Protein AF-A0A0H3NSX4-F1 (afdb_monomer_lite)

Structure (mmCIF, N/CA/C/O backbone):
data_AF-A0A0H3NSX4-F1
#
_entry.id   AF-A0A0H3NSX4-F1
#
loop_
_atom_site.group_PDB
_atom_site.id
_atom_site.type_symbol
_atom_site.label_atom_id
_atom_site.label_alt_id
_atom_site.label_comp_id
_atom_site.label_asym_id
_atom_site.label_entity_id
_atom_site.label_seq_id
_atom_site.pdbx_PDB_ins_code
_atom_site.Cartn_x
_atom_site.Cartn_y
_atom_site.Cartn_z
_atom_site.occupancy
_atom_site.B_iso_or_equiv
_atom_site.auth_seq_id
_atom_site.auth_comp_id
_atom_site.auth_asym_id
_atom_site.auth_atom_id
_atom_site.pdbx_PDB_model_num
ATOM 1 N N . MET A 1 1 ? -5.727 -8.642 17.977 1.00 48.31 1 MET A N 1
ATOM 2 C CA . MET A 1 1 ? -4.679 -9.054 17.006 1.00 48.31 1 MET A CA 1
ATOM 3 C C . MET A 1 1 ? -5.081 -8.875 15.535 1.00 48.31 1 MET A C 1
ATOM 5 O O . MET A 1 1 ? -4.199 -8.662 14.718 1.00 48.31 1 MET A O 1
ATOM 9 N N . ARG A 1 2 ? -6.375 -8.921 15.164 1.00 58.91 2 ARG A N 1
ATOM 10 C CA . ARG A 1 2 ? -6.807 -8.833 13.752 1.00 58.91 2 ARG A CA 1
ATOM 11 C C . ARG A 1 2 ? -6.682 -7.447 13.089 1.00 58.91 2 ARG A C 1
ATOM 13 O O . ARG A 1 2 ? -6.467 -7.403 11.885 1.00 58.91 2 ARG A O 1
ATOM 20 N N . SER A 1 3 ? -6.788 -6.340 13.832 1.00 61.34 3 SER A N 1
ATOM 21 C CA . SER A 1 3 ? -6.755 -4.982 13.249 1.00 61.34 3 SER A CA 1
ATOM 22 C C . SER A 1 3 ? -5.347 -4.517 12.862 1.00 61.34 3 SER A C 1
ATOM 24 O O . SER A 1 3 ? -5.166 -3.963 11.783 1.00 61.34 3 SER A O 1
ATOM 26 N N . ALA A 1 4 ? -4.338 -4.807 13.691 1.00 73.25 4 ALA A N 1
ATOM 27 C CA . ALA A 1 4 ? -2.951 -4.424 13.420 1.00 73.25 4 ALA A CA 1
ATOM 28 C C . ALA A 1 4 ? -2.428 -5.057 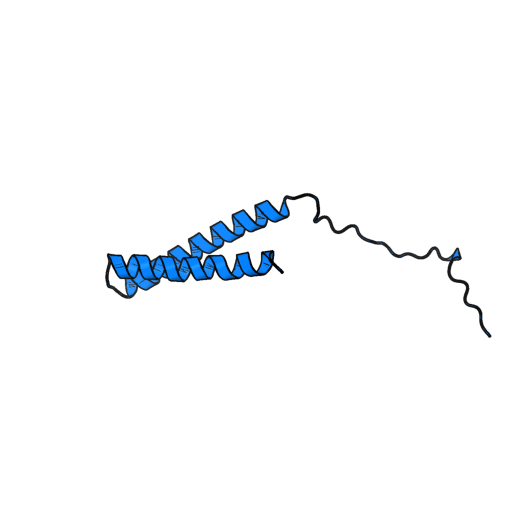12.121 1.00 73.25 4 ALA A C 1
ATOM 30 O O . ALA A 1 4 ? -1.848 -4.374 11.283 1.00 73.25 4 ALA A O 1
ATOM 31 N N . ALA A 1 5 ? -2.709 -6.346 11.905 1.00 76.94 5 ALA A N 1
ATOM 32 C CA . ALA A 1 5 ? -2.303 -7.040 10.686 1.00 76.94 5 ALA A CA 1
ATOM 33 C C . ALA A 1 5 ? -2.906 -6.409 9.419 1.00 76.94 5 ALA A C 1
ATOM 35 O O . ALA A 1 5 ? -2.242 -6.369 8.391 1.00 76.94 5 ALA A O 1
ATOM 36 N N . LEU A 1 6 ? -4.129 -5.876 9.487 1.00 78.00 6 LEU A N 1
ATOM 37 C CA . LEU A 1 6 ? -4.803 -5.274 8.334 1.00 78.00 6 LEU A CA 1
ATOM 38 C C . LEU A 1 6 ? -4.112 -3.975 7.893 1.00 78.00 6 LEU A C 1
ATOM 40 O O . LEU A 1 6 ? -3.862 -3.776 6.709 1.00 78.00 6 LEU A O 1
ATOM 44 N N . VAL A 1 7 ? -3.712 -3.132 8.847 1.00 81.50 7 VAL A N 1
ATOM 45 C CA . VAL A 1 7 ? -3.005 -1.874 8.553 1.00 81.50 7 VAL A CA 1
ATOM 46 C C . VAL A 1 7 ? -1.589 -2.118 8.019 1.00 81.50 7 VAL A C 1
ATOM 48 O O . VAL A 1 7 ? -1.111 -1.330 7.212 1.00 81.50 7 VAL A O 1
ATOM 51 N N . TYR A 1 8 ? -0.936 -3.218 8.406 1.00 85.38 8 TYR A N 1
ATOM 52 C CA . TYR A 1 8 ? 0.415 -3.551 7.934 1.00 85.38 8 TYR A CA 1
ATOM 53 C C . TYR A 1 8 ? 0.442 -4.343 6.623 1.00 85.38 8 TYR A C 1
ATOM 55 O O . TYR A 1 8 ? 1.287 -4.089 5.765 1.00 85.38 8 TYR A O 1
ATOM 63 N N . LEU A 1 9 ? -0.465 -5.304 6.445 1.00 90.44 9 LEU A N 1
ATOM 64 C CA . LEU A 1 9 ? -0.422 -6.215 5.301 1.00 90.44 9 LEU A CA 1
ATOM 65 C C . LEU A 1 9 ? -1.082 -5.624 4.056 1.00 90.44 9 LEU A C 1
ATOM 67 O O . LEU A 1 9 ? -0.582 -5.833 2.955 1.00 90.44 9 LEU A O 1
ATOM 71 N N . THR A 1 10 ? -2.170 -4.864 4.193 1.00 92.19 10 THR A N 1
ATOM 72 C CA . THR A 1 10 ? -2.877 -4.302 3.031 1.00 92.19 10 THR A CA 1
ATOM 73 C C . THR A 1 10 ? -2.014 -3.337 2.200 1.00 92.19 10 THR A C 1
ATOM 75 O O . THR A 1 10 ? -2.017 -3.477 0.975 1.00 92.19 10 THR A O 1
ATOM 78 N N . PRO A 1 11 ? -1.219 -2.418 2.786 1.00 93.25 11 PRO A N 1
ATOM 79 C CA . PRO A 1 11 ? -0.295 -1.590 2.010 1.00 93.25 11 PRO A CA 1
ATOM 80 C C . PRO A 1 11 ? 0.795 -2.412 1.323 1.00 93.25 11 PRO A C 1
ATOM 82 O O . PRO A 1 11 ? 1.147 -2.120 0.186 1.00 93.25 11 PRO A O 1
ATOM 85 N N . LEU A 1 12 ? 1.309 -3.456 1.982 1.00 95.00 12 LEU A N 1
ATOM 86 C CA . LEU A 1 12 ? 2.351 -4.317 1.421 1.00 95.00 12 LEU A CA 1
ATOM 87 C C . LEU A 1 12 ? 1.832 -5.116 0.218 1.00 95.00 12 LEU A C 1
ATOM 89 O O . LEU A 1 12 ? 2.491 -5.180 -0.816 1.00 95.00 12 LEU A O 1
ATOM 93 N N . VAL A 1 13 ? 0.625 -5.677 0.329 1.00 95.69 13 VAL A N 1
ATOM 94 C CA . VAL A 1 13 ? -0.052 -6.346 -0.790 1.00 95.69 13 VAL A CA 1
ATOM 95 C C . VAL A 1 13 ? -0.300 -5.357 -1.925 1.00 95.69 13 VAL A C 1
ATOM 97 O O . VAL A 1 13 ? -0.028 -5.682 -3.077 1.00 95.69 13 VAL A O 1
ATOM 100 N N . GLY A 1 14 ? -0.753 -4.140 -1.608 1.00 95.75 14 GLY A N 1
ATOM 101 C CA . GLY A 1 14 ? -0.929 -3.069 -2.588 1.00 95.75 14 GLY A CA 1
ATOM 102 C C . GLY A 1 14 ? 0.371 -2.714 -3.312 1.00 95.75 14 GLY A C 1
ATOM 103 O O . GLY A 1 14 ? 0.376 -2.616 -4.536 1.00 95.75 14 GLY A O 1
ATOM 104 N N . LEU A 1 15 ? 1.480 -2.589 -2.580 1.00 97.31 15 LEU A N 1
ATOM 105 C CA . LEU A 1 15 ? 2.809 -2.317 -3.127 1.00 97.31 15 LEU A CA 1
ATOM 106 C C . LEU A 1 15 ? 3.227 -3.393 -4.130 1.00 97.31 15 LEU A C 1
ATOM 108 O O . LEU A 1 15 ? 3.585 -3.083 -5.265 1.00 97.31 15 LEU A O 1
ATOM 112 N N . ILE A 1 16 ? 3.154 -4.660 -3.720 1.00 96.81 16 ILE A N 1
ATOM 113 C CA . ILE A 1 16 ? 3.571 -5.792 -4.553 1.00 96.81 16 ILE A CA 1
ATOM 114 C C . ILE A 1 16 ? 2.668 -5.903 -5.785 1.00 96.81 16 ILE A C 1
ATOM 116 O O . ILE A 1 16 ? 3.170 -6.034 -6.899 1.00 96.81 16 ILE A O 1
ATOM 120 N N . ALA A 1 17 ? 1.347 -5.802 -5.608 1.00 96.94 17 ALA A N 1
ATOM 121 C CA . ALA A 1 17 ? 0.386 -5.896 -6.703 1.00 96.94 17 ALA A CA 1
ATOM 122 C C . ALA A 1 17 ? 0.534 -4.743 -7.707 1.00 96.94 17 ALA A C 1
ATOM 124 O O . ALA A 1 17 ? 0.518 -4.978 -8.912 1.00 96.94 17 ALA A O 1
ATOM 125 N N . GLY A 1 18 ? 0.713 -3.508 -7.228 1.00 96.88 18 GLY A N 1
ATOM 126 C CA . GLY A 1 18 ? 0.903 -2.337 -8.083 1.00 96.88 18 GLY A CA 1
ATOM 127 C C . GLY A 1 18 ? 2.208 -2.397 -8.874 1.00 96.88 18 GLY A C 1
ATOM 128 O O . GLY A 1 18 ? 2.211 -2.127 -10.076 1.00 96.88 18 GLY A O 1
ATOM 129 N N . GLY A 1 19 ? 3.300 -2.816 -8.226 1.00 96.62 19 GLY A N 1
ATOM 130 C CA . GLY A 1 19 ? 4.585 -3.029 -8.889 1.00 96.62 19 GLY A CA 1
ATOM 131 C C . GLY A 1 19 ? 4.503 -4.125 -9.948 1.00 96.62 19 GLY A C 1
ATOM 132 O O . GLY A 1 19 ? 4.845 -3.880 -11.101 1.00 96.62 19 GLY A O 1
ATOM 133 N N . ALA A 1 20 ? 3.963 -5.294 -9.593 1.00 96.06 20 ALA A N 1
ATOM 134 C CA . ALA A 1 20 ? 3.791 -6.412 -10.520 1.00 96.06 20 ALA A CA 1
ATOM 135 C C . ALA A 1 20 ? 2.900 -6.048 -11.721 1.00 96.06 20 ALA A C 1
ATOM 137 O O . ALA A 1 20 ? 3.207 -6.422 -12.851 1.00 96.06 20 ALA A O 1
ATOM 138 N N . LEU A 1 21 ? 1.827 -5.279 -11.500 1.00 96.25 21 LEU A N 1
ATOM 139 C CA . LEU A 1 21 ? 0.939 -4.820 -12.568 1.00 96.25 21 LEU A CA 1
ATOM 140 C C . LEU A 1 21 ? 1.671 -3.905 -13.556 1.00 96.25 21 LEU A C 1
ATOM 142 O O . LEU A 1 21 ? 1.589 -4.109 -14.764 1.00 96.25 21 LEU A O 1
ATOM 146 N N . PHE A 1 22 ? 2.410 -2.909 -13.064 1.00 95.00 22 PHE A N 1
ATOM 147 C CA . PHE A 1 22 ? 3.141 -1.991 -13.941 1.00 95.00 22 PHE A CA 1
ATOM 148 C C . PHE A 1 22 ? 4.342 -2.663 -14.610 1.00 95.00 22 PHE A C 1
ATOM 150 O O . PHE A 1 22 ? 4.630 -2.368 -15.770 1.00 95.00 22 PHE A O 1
ATOM 157 N N . GLN A 1 23 ? 4.995 -3.603 -13.927 1.00 95.38 23 GLN A N 1
ATOM 158 C CA . GLN A 1 23 ? 6.032 -4.436 -14.526 1.00 95.38 23 GLN A CA 1
ATOM 159 C C . GLN A 1 23 ? 5.473 -5.254 -15.694 1.00 95.38 23 GLN A C 1
ATOM 161 O O . GLN A 1 23 ? 6.086 -5.290 -16.757 1.00 95.38 23 GLN A O 1
ATOM 166 N N . ALA A 1 24 ? 4.290 -5.853 -15.532 1.00 94.81 24 ALA A N 1
ATOM 167 C CA . ALA A 1 24 ? 3.637 -6.630 -16.584 1.00 94.81 24 ALA A CA 1
ATOM 168 C C . ALA A 1 24 ? 3.203 -5.773 -17.788 1.00 94.81 24 ALA A C 1
ATOM 170 O O . ALA A 1 24 ? 3.215 -6.262 -18.915 1.00 94.81 24 ALA A O 1
ATOM 171 N N . LEU A 1 25 ? 2.829 -4.508 -17.565 1.00 94.44 25 LEU A N 1
ATOM 172 C CA . LEU A 1 25 ? 2.353 -3.607 -18.622 1.00 94.44 25 LEU A CA 1
ATOM 173 C C . LEU A 1 25 ? 3.480 -2.889 -19.377 1.00 94.44 25 LEU A C 1
ATOM 175 O O . LEU A 1 25 ? 3.382 -2.712 -20.588 1.00 94.44 25 LEU A O 1
ATOM 179 N N . PHE A 1 26 ? 4.529 -2.451 -18.676 1.00 91.56 26 PHE A N 1
ATOM 180 C CA . PHE A 1 26 ? 5.549 -1.552 -19.232 1.00 91.56 26 PHE A CA 1
ATOM 181 C C . PHE A 1 26 ? 6.963 -2.153 -19.258 1.00 91.56 26 PHE A C 1
ATOM 183 O O . PHE A 1 26 ? 7.848 -1.542 -19.853 1.00 91.56 26 PHE A O 1
ATOM 190 N N . ILE A 1 27 ? 7.193 -3.313 -18.620 1.00 87.31 27 ILE A N 1
ATOM 191 C CA . ILE A 1 27 ? 8.455 -4.096 -18.615 1.00 87.31 27 ILE A CA 1
ATOM 192 C C . ILE A 1 27 ? 9.695 -3.248 -18.265 1.00 87.31 27 ILE A C 1
ATOM 194 O O . ILE A 1 27 ? 10.813 -3.499 -18.701 1.00 87.31 27 ILE A O 1
ATOM 198 N N . THR A 1 28 ? 9.499 -2.191 -17.484 1.00 92.12 28 THR A N 1
ATOM 199 C CA . THR A 1 28 ? 10.529 -1.203 -17.156 1.00 92.12 28 THR A CA 1
ATOM 200 C C . THR A 1 28 ? 10.570 -0.982 -15.652 1.00 92.12 28 THR A C 1
ATOM 202 O O . THR A 1 28 ? 9.535 -0.860 -14.987 1.00 92.12 28 THR A O 1
ATOM 205 N N . ASP A 1 29 ? 11.781 -0.897 -15.105 1.00 92.62 29 ASP A N 1
ATOM 206 C CA . ASP A 1 29 ? 11.991 -0.795 -13.657 1.00 92.62 29 ASP A CA 1
ATOM 207 C C . ASP A 1 29 ? 11.430 0.512 -13.084 1.00 92.62 29 ASP A C 1
ATOM 209 O O . ASP A 1 29 ? 10.857 0.527 -11.996 1.00 92.62 29 ASP A O 1
ATOM 213 N N . ALA A 1 30 ? 11.507 1.607 -13.849 1.00 95.31 30 ALA A N 1
ATOM 214 C CA . ALA A 1 30 ? 10.955 2.900 -13.447 1.00 95.31 30 ALA A CA 1
ATOM 215 C C . ALA A 1 30 ? 9.428 2.847 -13.265 1.00 95.31 30 ALA A C 1
ATOM 217 O O . ALA A 1 30 ? 8.901 3.317 -12.256 1.00 95.31 30 ALA A O 1
ATOM 218 N N . PHE A 1 31 ? 8.711 2.235 -14.211 1.00 94.38 31 PHE A N 1
ATOM 219 C CA . PHE A 1 31 ? 7.261 2.078 -14.110 1.00 94.38 31 PHE A CA 1
ATOM 220 C C . PHE A 1 31 ? 6.881 1.058 -13.039 1.00 94.38 31 PHE A C 1
ATOM 222 O O . PHE A 1 31 ? 5.906 1.274 -12.328 1.00 94.38 31 PHE A O 1
ATOM 229 N N . THR A 1 32 ? 7.679 0.008 -12.850 1.00 96.12 32 THR A N 1
ATOM 230 C CA . THR A 1 32 ? 7.515 -0.940 -11.737 1.00 96.12 32 THR A CA 1
ATOM 231 C C . THR A 1 32 ? 7.598 -0.224 -10.385 1.00 96.12 32 THR A C 1
ATOM 233 O O . THR A 1 32 ? 6.724 -0.400 -9.538 1.00 96.12 32 THR A O 1
ATOM 236 N N . ALA A 1 33 ? 8.594 0.649 -10.194 1.00 96.38 33 ALA A N 1
ATOM 237 C CA . ALA A 1 33 ? 8.733 1.446 -8.977 1.00 96.38 33 ALA A CA 1
ATOM 238 C C . ALA A 1 33 ? 7.554 2.414 -8.779 1.00 96.38 33 ALA A C 1
ATOM 240 O O . ALA A 1 33 ? 6.997 2.494 -7.683 1.00 96.38 33 ALA A O 1
ATOM 241 N N . LEU A 1 34 ? 7.124 3.107 -9.840 1.00 96.62 34 LEU A N 1
ATOM 242 C CA . LEU A 1 34 ? 5.952 3.987 -9.791 1.00 96.62 34 LEU A CA 1
ATOM 243 C C . LEU A 1 34 ? 4.671 3.218 -9.443 1.00 96.62 34 LEU A C 1
ATOM 245 O O . LEU A 1 34 ? 3.915 3.651 -8.574 1.00 96.62 34 LEU A O 1
ATOM 249 N N . GLY A 1 35 ? 4.452 2.061 -10.067 1.00 96.50 35 GLY A N 1
ATOM 250 C CA . GLY A 1 35 ? 3.322 1.184 -9.778 1.00 96.50 35 GLY A CA 1
ATOM 251 C C . GLY A 1 35 ? 3.334 0.684 -8.338 1.00 96.50 35 GLY A C 1
ATOM 252 O O . GLY A 1 35 ? 2.290 0.665 -7.689 1.00 96.50 35 GLY A O 1
ATOM 253 N N . ALA A 1 36 ? 4.508 0.354 -7.798 1.00 97.00 36 ALA A N 1
ATOM 254 C CA . ALA A 1 36 ? 4.656 -0.061 -6.408 1.00 97.00 36 ALA A CA 1
ATOM 255 C C . ALA A 1 36 ? 4.310 1.070 -5.426 1.00 97.00 36 ALA A C 1
ATOM 257 O O . ALA A 1 36 ? 3.567 0.845 -4.471 1.00 97.00 36 ALA A O 1
ATOM 258 N N . ILE A 1 37 ? 4.777 2.298 -5.678 1.00 97.19 37 ILE A N 1
ATOM 259 C CA . ILE A 1 37 ? 4.455 3.471 -4.847 1.00 97.19 37 ILE A CA 1
ATOM 260 C C . ILE A 1 37 ? 2.950 3.770 -4.892 1.00 97.19 37 ILE A C 1
ATOM 262 O O . ILE A 1 37 ? 2.322 3.955 -3.847 1.00 97.19 37 ILE A O 1
ATOM 266 N N . LEU A 1 38 ? 2.355 3.775 -6.089 1.00 96.88 38 LEU A N 1
ATOM 267 C CA . LEU A 1 38 ? 0.919 4.002 -6.266 1.00 96.88 38 LEU A CA 1
ATOM 268 C C . LEU A 1 38 ? 0.086 2.904 -5.594 1.00 96.88 38 LEU A C 1
ATOM 270 O O . LEU A 1 38 ? -0.872 3.202 -4.880 1.00 96.88 38 LEU A O 1
ATOM 274 N N . GLY A 1 39 ? 0.475 1.642 -5.772 1.00 96.81 39 GLY A N 1
ATOM 275 C CA . GLY A 1 39 ? -0.182 0.492 -5.162 1.00 96.81 39 GLY A CA 1
ATOM 276 C C . GLY A 1 39 ? -0.105 0.507 -3.635 1.00 96.81 39 GLY A C 1
ATOM 277 O O . GLY A 1 39 ? -1.109 0.254 -2.968 1.00 96.81 39 GLY A O 1
ATOM 278 N N . ALA A 1 40 ? 1.046 0.877 -3.068 1.00 95.75 40 ALA A N 1
ATOM 279 C CA . ALA A 1 40 ? 1.216 1.046 -1.627 1.00 95.75 40 ALA A CA 1
ATOM 280 C C . ALA A 1 40 ? 0.308 2.155 -1.079 1.00 95.75 40 ALA A C 1
ATOM 282 O O . ALA A 1 40 ? -0.384 1.951 -0.080 1.00 95.75 40 ALA A O 1
ATOM 283 N N . GLY A 1 41 ? 0.270 3.310 -1.754 1.00 95.81 41 GLY A N 1
ATOM 284 C CA . GLY A 1 41 ? -0.586 4.436 -1.380 1.00 95.81 41 GLY A CA 1
ATOM 285 C C . GLY A 1 41 ? -2.071 4.073 -1.417 1.00 95.81 41 GLY A C 1
ATOM 286 O O . GLY A 1 41 ? -2.799 4.331 -0.457 1.00 95.81 41 GLY A O 1
ATOM 287 N N . PHE A 1 42 ? -2.514 3.402 -2.482 1.00 9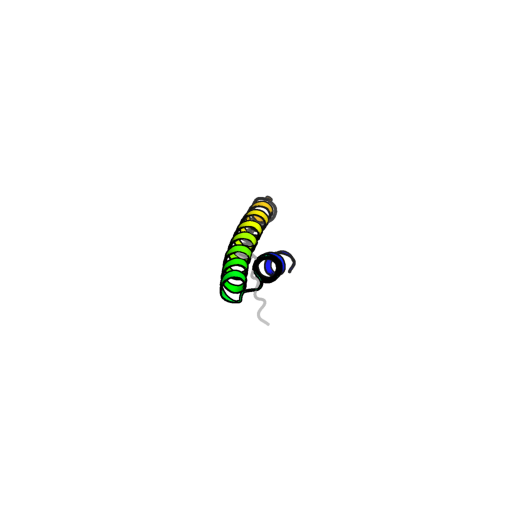4.88 42 PHE A N 1
ATOM 288 C CA . PHE A 1 42 ? -3.895 2.937 -2.603 1.00 94.88 42 PHE A CA 1
ATOM 289 C C . PHE A 1 42 ? -4.244 1.888 -1.536 1.00 94.88 42 PHE A C 1
ATOM 291 O O . PHE A 1 42 ? -5.275 1.999 -0.871 1.00 94.88 42 PHE A O 1
ATOM 298 N N . GLY A 1 43 ? -3.359 0.912 -1.306 1.00 93.94 43 GLY A N 1
ATOM 299 C CA . GLY A 1 43 ? -3.521 -0.100 -0.260 1.00 93.94 43 GLY A CA 1
ATOM 300 C C . GLY A 1 43 ? -3.584 0.508 1.144 1.00 93.94 43 GLY A C 1
ATOM 301 O O . GLY A 1 43 ? -4.417 0.105 1.954 1.00 93.94 43 GLY A O 1
ATOM 302 N N . PHE A 1 44 ? -2.772 1.528 1.421 1.00 93.38 44 PHE A N 1
ATOM 303 C CA . PHE A 1 44 ? -2.804 2.255 2.689 1.00 93.38 44 PHE A CA 1
ATOM 304 C C . PHE A 1 44 ? -4.114 3.016 2.902 1.00 93.38 44 PHE A C 1
ATOM 306 O O . PHE A 1 44 ? -4.716 2.916 3.972 1.00 93.38 44 PHE A O 1
ATOM 313 N N . LEU A 1 45 ? -4.594 3.741 1.887 1.00 92.75 45 LEU A N 1
ATOM 314 C CA . LEU A 1 45 ? -5.875 4.447 1.971 1.00 92.75 45 LEU A CA 1
ATOM 315 C C . LEU A 1 45 ? -7.034 3.475 2.205 1.00 92.75 45 LEU A C 1
ATOM 317 O O . LEU A 1 45 ? -7.889 3.731 3.054 1.00 92.75 45 LEU A O 1
ATOM 321 N N . LEU A 1 46 ? -7.033 2.336 1.511 1.00 90.62 46 LEU A N 1
AT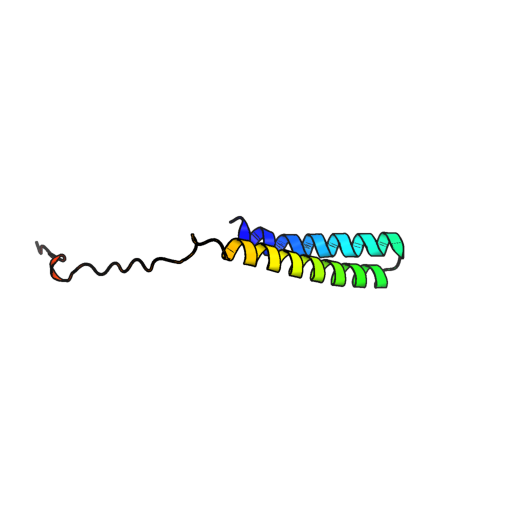OM 322 C CA . LEU A 1 46 ? -8.052 1.308 1.684 1.00 90.62 46 LEU A CA 1
ATOM 323 C C . LEU A 1 46 ? -8.021 0.718 3.102 1.00 90.62 46 LEU A C 1
ATOM 325 O O . LEU A 1 46 ? -9.065 0.602 3.745 1.00 90.62 46 LEU A O 1
ATOM 329 N N . ALA A 1 47 ? -6.826 0.419 3.622 1.00 89.44 47 ALA A N 1
ATOM 330 C CA . ALA A 1 47 ? -6.641 -0.059 4.989 1.00 89.44 47 ALA A CA 1
ATOM 331 C C . ALA A 1 47 ? -7.159 0.951 6.019 1.00 89.44 47 ALA A C 1
ATOM 333 O O . ALA A 1 47 ? -7.868 0.567 6.947 1.00 89.44 47 ALA A O 1
ATOM 334 N N . LYS A 1 48 ? -6.865 2.244 5.824 1.00 86.31 48 LYS A N 1
ATOM 335 C CA . LYS A 1 48 ? -7.344 3.329 6.687 1.00 86.31 48 LYS A CA 1
ATOM 336 C C . LYS A 1 48 ? -8.870 3.388 6.720 1.00 86.31 48 LYS A C 1
ATOM 338 O O . LYS A 1 48 ? -9.446 3.432 7.799 1.00 86.31 48 LYS A O 1
ATOM 343 N N . VAL A 1 49 ? -9.530 3.346 5.561 1.00 87.69 49 VAL A N 1
ATOM 344 C CA . VAL A 1 49 ? -11.002 3.384 5.485 1.00 87.69 49 VAL A CA 1
ATOM 345 C C . VAL A 1 49 ? -11.624 2.169 6.176 1.00 87.69 49 VAL A C 1
ATOM 347 O O . VAL A 1 49 ? -12.586 2.315 6.930 1.00 87.69 49 VAL A O 1
ATOM 350 N N . ILE A 1 50 ? -11.066 0.974 5.960 1.00 85.69 50 ILE A N 1
ATOM 351 C CA . ILE A 1 50 ? -11.552 -0.256 6.596 1.00 85.69 50 ILE A CA 1
ATOM 352 C C . ILE A 1 50 ? -11.347 -0.199 8.114 1.00 85.69 50 ILE A C 1
ATOM 354 O O . ILE A 1 50 ? -12.275 -0.508 8.859 1.00 85.69 50 ILE A O 1
ATOM 358 N N . ALA A 1 51 ? -10.172 0.233 8.576 1.00 83.12 51 ALA A N 1
ATOM 359 C CA . ALA A 1 51 ? -9.866 0.372 9.996 1.00 83.12 51 ALA A CA 1
ATOM 360 C C . ALA A 1 51 ? -10.807 1.374 10.680 1.00 83.12 51 ALA A C 1
ATOM 362 O O . ALA A 1 51 ? -11.448 1.020 11.666 1.00 83.12 51 ALA A O 1
ATOM 363 N N . SER A 1 52 ? -10.992 2.568 10.107 1.00 78.50 52 SER A N 1
ATOM 364 C CA . SER A 1 52 ? -11.904 3.579 10.655 1.00 78.50 52 SER A CA 1
ATOM 365 C C . SER A 1 52 ? -13.364 3.114 10.681 1.00 78.50 52 SER A C 1
ATOM 367 O O . SER A 1 52 ? -14.103 3.444 11.605 1.00 78.50 52 SER A O 1
ATOM 369 N N . LYS A 1 53 ? -13.800 2.307 9.703 1.00 77.88 53 LYS A N 1
ATOM 370 C CA . LYS A 1 53 ? -15.151 1.723 9.708 1.00 77.88 53 LYS A CA 1
ATOM 371 C C . LYS A 1 53 ? -15.334 0.686 10.824 1.00 77.88 53 LYS A C 1
ATOM 373 O O . LYS A 1 53 ? -16.435 0.556 11.349 1.00 77.88 53 LYS A O 1
ATOM 378 N N . ILE A 1 54 ? -14.275 -0.041 11.182 1.00 72.19 54 ILE A N 1
ATOM 379 C CA . ILE A 1 54 ? -14.282 -1.013 12.286 1.00 72.19 54 ILE A CA 1
ATOM 380 C C . ILE A 1 54 ? -14.250 -0.295 13.644 1.00 72.19 54 ILE A C 1
ATOM 382 O O . ILE A 1 54 ? -14.961 -0.712 14.555 1.00 72.19 54 ILE A O 1
ATOM 386 N N . GLU A 1 55 ? -13.492 0.798 13.769 1.00 62.69 55 GLU A N 1
ATOM 387 C CA . GLU A 1 55 ? -13.431 1.632 14.983 1.00 62.69 55 GLU A CA 1
ATOM 388 C C . GLU A 1 55 ? -14.757 2.335 15.308 1.00 62.69 55 GLU A C 1
ATOM 390 O O . GLU A 1 55 ? -15.042 2.597 16.472 1.00 62.69 55 GLU A O 1
ATOM 395 N N . GLY A 1 56 ? -15.600 2.601 14.306 1.00 59.59 56 GLY A N 1
ATOM 396 C CA . GLY A 1 56 ? -16.928 3.191 14.504 1.00 59.59 56 GLY A CA 1
ATOM 397 C C . GLY A 1 56 ? -17.956 2.275 15.184 1.00 59.59 56 GLY A C 1
ATOM 398 O O . GLY A 1 56 ? -19.067 2.725 15.461 1.00 59.59 56 GLY A O 1
ATOM 399 N N . GLN A 1 57 ? -17.634 1.002 15.450 1.00 57.84 57 GLN A N 1
ATOM 400 C CA . GLN A 1 57 ? -18.526 0.110 16.189 1.00 57.84 57 GLN A CA 1
ATOM 401 C C . GLN A 1 57 ? -18.368 0.309 17.704 1.00 57.84 57 GLN A C 1
ATOM 403 O O . GLN A 1 57 ? -17.308 0.077 18.278 1.00 57.84 5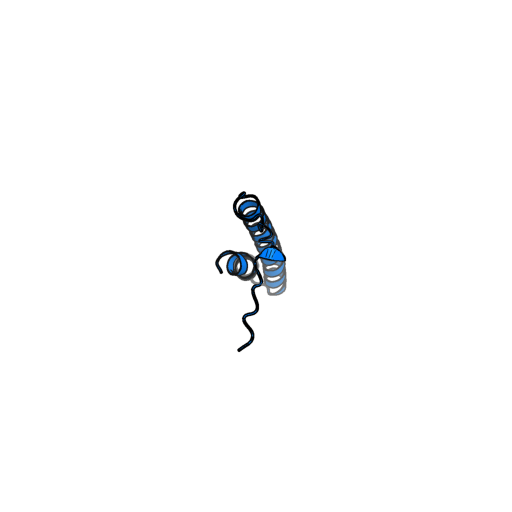7 GLN A O 1
ATOM 408 N N . SER A 1 58 ? -19.481 0.718 18.317 1.00 51.69 58 SER A N 1
ATOM 409 C CA . SER A 1 58 ? -19.761 1.114 19.710 1.00 51.69 58 SER A CA 1
ATOM 410 C C . SER A 1 58 ? -19.179 0.271 20.865 1.00 51.69 58 SER A C 1
ATOM 412 O O . SER A 1 58 ? -19.377 0.644 22.018 1.00 51.69 58 SER A O 1
ATOM 414 N N . ASP A 1 59 ? -18.476 -0.829 20.608 1.00 53.97 59 ASP A N 1
ATOM 415 C CA . ASP A 1 59 ? -17.969 -1.760 21.634 1.00 53.97 59 ASP A CA 1
ATOM 416 C C . ASP A 1 59 ? -16.542 -1.427 22.115 1.00 53.97 59 ASP A C 1
ATOM 418 O O . ASP A 1 59 ? -15.967 -2.124 22.947 1.00 53.97 59 ASP A O 1
ATOM 422 N N . TYR A 1 60 ? -15.949 -0.354 21.579 1.00 50.84 60 TYR A N 1
ATOM 423 C CA . TYR A 1 60 ? -14.563 0.054 21.831 1.00 50.84 60 TYR A CA 1
ATOM 424 C C . TYR A 1 60 ? -14.426 1.339 22.656 1.00 50.84 60 TYR A C 1
ATOM 426 O O . TYR A 1 60 ? -13.350 1.936 22.679 1.00 50.84 60 TYR A O 1
ATOM 434 N N . GLN A 1 61 ? -15.478 1.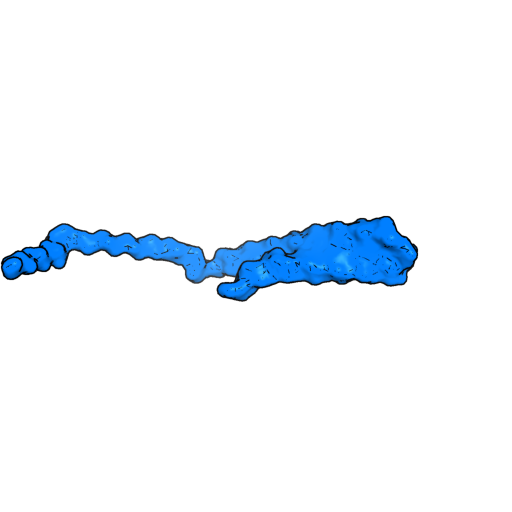790 23.350 1.00 55.22 61 GLN A N 1
ATOM 435 C CA . GLN A 1 61 ? -15.274 2.802 24.387 1.00 55.22 61 GLN A CA 1
ATOM 436 C C . GLN A 1 61 ? -14.614 2.133 25.598 1.00 55.22 61 GLN A C 1
ATOM 438 O O . GLN A 1 61 ? -15.234 1.264 26.219 1.00 55.22 61 GLN A O 1
ATOM 443 N N . PRO A 1 62 ? -13.374 2.509 25.967 1.00 58.78 62 PRO A N 1
ATOM 444 C CA . PRO A 1 62 ? -12.780 2.015 27.193 1.00 58.78 62 PRO A CA 1
ATOM 445 C C . PRO A 1 62 ? -13.607 2.565 28.352 1.00 58.78 62 PRO A C 1
ATOM 447 O O . PRO A 1 62 ? -13.533 3.746 28.686 1.00 58.78 62 PRO A O 1
ATOM 450 N N . THR A 1 63 ? -14.425 1.712 28.967 1.00 62.69 63 THR A N 1
ATOM 451 C CA . THR A 1 63 ? -15.038 2.067 30.243 1.00 62.69 63 THR A CA 1
ATOM 452 C C . THR A 1 63 ? -13.897 2.185 31.241 1.00 62.69 63 THR A C 1
ATOM 454 O O . THR A 1 63 ? -13.199 1.208 31.516 1.00 62.69 63 THR A O 1
ATOM 457 N N . VAL A 1 64 ? -13.664 3.401 31.735 1.00 67.56 64 VAL A N 1
ATOM 458 C CA . VAL A 1 64 ? -12.681 3.660 32.785 1.00 67.56 64 VAL A CA 1
ATOM 459 C C . VAL A 1 64 ? -13.157 2.917 34.030 1.00 67.56 64 VAL A C 1
ATOM 461 O O . VAL A 1 64 ? -14.045 3.378 34.742 1.00 67.56 64 VAL A O 1
ATOM 464 N N . LEU A 1 65 ? -12.600 1.730 34.274 1.00 65.94 65 LEU A N 1
ATOM 465 C CA . LEU A 1 65 ? -12.872 0.969 35.484 1.00 65.94 65 LEU A CA 1
ATOM 466 C C . LEU A 1 65 ? -12.102 1.624 36.633 1.00 65.94 65 LEU A C 1
ATOM 468 O O . LEU A 1 65 ? -10.948 1.299 36.910 1.00 65.94 65 LEU A O 1
ATOM 472 N N . GLN A 1 66 ? -12.733 2.605 37.271 1.00 67.31 66 GLN A N 1
ATOM 473 C CA . GLN A 1 66 ? -12.169 3.296 38.418 1.00 67.31 66 GLN A CA 1
ATOM 474 C C . GLN A 1 66 ? -12.290 2.388 39.650 1.00 67.31 66 GLN A C 1
ATOM 476 O O . GLN A 1 66 ? -13.284 2.404 40.369 1.00 67.31 66 GLN A O 1
ATOM 481 N N . ILE A 1 67 ? -11.268 1.564 39.890 1.00 66.81 67 ILE A N 1
ATOM 482 C CA . ILE A 1 67 ? -11.102 0.796 41.133 1.00 66.81 67 ILE A CA 1
ATOM 483 C C . ILE A 1 67 ? -10.660 1.719 42.278 1.00 66.81 67 ILE A C 1
ATOM 485 O O . ILE A 1 67 ? -9.590 1.563 42.857 1.00 66.81 67 ILE A O 1
ATOM 489 N N . SER A 1 68 ? -11.484 2.707 42.631 1.00 65.50 68 SER A N 1
ATOM 490 C CA . SER A 1 68 ? -11.398 3.302 43.962 1.00 65.50 68 SER A CA 1
ATOM 491 C C . SER A 1 68 ? -12.176 2.401 44.913 1.00 65.50 68 SER A C 1
ATOM 493 O O . SER A 1 68 ? -13.405 2.455 44.968 1.00 65.50 68 SER A O 1
ATOM 495 N N . LEU A 1 69 ? -11.468 1.555 45.659 1.00 63.31 69 LEU A N 1
ATOM 496 C CA . LEU A 1 69 ? -12.027 0.989 46.883 1.00 63.31 69 LEU A CA 1
ATOM 497 C C . LEU A 1 69 ? -12.463 2.167 47.769 1.00 63.31 69 LEU A C 1
ATOM 499 O O . LEU A 1 69 ? -11.637 3.046 48.035 1.00 63.31 69 LEU A O 1
ATOM 503 N N . PRO A 1 70 ? -13.731 2.228 48.218 1.00 63.38 70 PRO A N 1
ATOM 504 C CA . PRO A 1 70 ? -14.137 3.199 49.220 1.00 63.38 70 PRO A CA 1
ATOM 505 C C . PRO A 1 70 ? -13.164 3.099 50.404 1.00 63.38 70 PRO A C 1
ATOM 507 O O . PRO A 1 70 ? -12.897 1.978 50.846 1.00 63.38 70 PRO A O 1
ATOM 510 N N . PRO A 1 71 ? -12.648 4.215 50.954 1.00 59.47 71 PRO A N 1
ATOM 511 C CA . PRO A 1 71 ? -11.741 4.186 52.107 1.00 59.47 71 PRO A CA 1
ATOM 512 C C . PRO A 1 71 ? -12.282 3.368 53.293 1.00 59.47 71 PRO A C 1
ATOM 5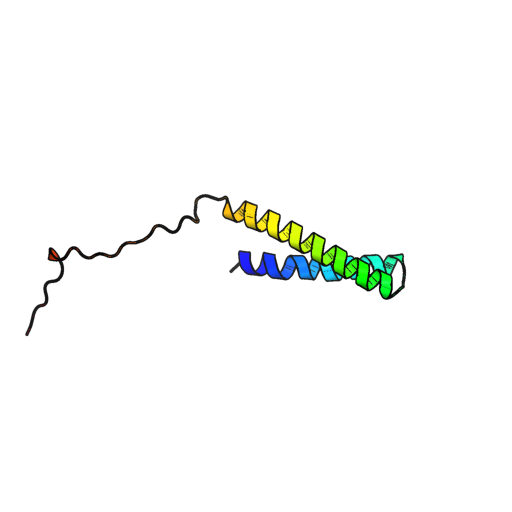14 O O . PRO A 1 71 ? -11.517 2.864 54.107 1.00 59.47 71 PRO A O 1
ATOM 517 N N . ALA A 1 72 ? -13.605 3.177 53.359 1.00 60.19 72 ALA A N 1
ATOM 518 C CA . ALA A 1 72 ? -14.291 2.355 54.351 1.00 60.19 72 ALA A CA 1
ATOM 519 C C . ALA A 1 72 ? -14.110 0.826 54.188 1.00 60.19 72 ALA A C 1
ATOM 521 O O . ALA A 1 72 ? -14.450 0.085 55.108 1.00 60.19 72 ALA A O 1
ATOM 522 N N . ALA A 1 73 ? -13.599 0.337 53.050 1.00 59.72 73 ALA A N 1
ATOM 523 C CA . ALA A 1 73 ? -13.432 -1.094 52.763 1.00 59.72 73 ALA A CA 1
ATOM 524 C C . ALA A 1 73 ? -12.012 -1.627 53.042 1.00 59.72 73 ALA A C 1
ATOM 526 O O . ALA A 1 73 ? -11.802 -2.839 53.040 1.00 59.72 73 ALA A O 1
ATOM 527 N N . ILE A 1 74 ? -11.037 -0.752 53.316 1.00 61.00 74 ILE A N 1
ATOM 528 C CA . ILE A 1 74 ? -9.680 -1.157 53.704 1.00 61.00 74 ILE A CA 1
ATOM 529 C C . ILE A 1 74 ? -9.665 -1.402 55.220 1.00 61.00 74 ILE A C 1
ATOM 531 O O . ILE A 1 74 ? -9.460 -0.497 56.025 1.00 61.00 74 ILE A O 1
ATOM 535 N N . ARG A 1 75 ? -9.916 -2.650 55.626 1.00 65.69 75 ARG A N 1
ATOM 536 C CA . ARG A 1 75 ? -9.651 -3.141 56.988 1.00 65.69 75 ARG A CA 1
ATOM 537 C C . ARG A 1 75 ? -8.267 -3.791 56.991 1.00 65.69 75 ARG A C 1
ATOM 539 O O . ARG A 1 75 ? -8.130 -4.940 56.584 1.00 65.69 75 ARG A O 1
ATOM 546 N N . ILE A 1 76 ? -7.246 -3.059 57.432 1.00 67.50 76 ILE A N 1
ATOM 547 C CA . ILE A 1 76 ? -5.929 -3.641 57.726 1.00 67.50 76 ILE A CA 1
ATOM 548 C C . ILE A 1 76 ? -6.051 -4.321 59.094 1.00 67.50 76 ILE A C 1
ATOM 550 O O . ILE A 1 76 ? -6.112 -3.637 60.113 1.00 67.50 76 ILE A O 1
ATOM 554 N N . GLN A 1 77 ? -6.158 -5.651 59.122 1.00 59.19 77 GLN A N 1
ATOM 555 C CA . GLN A 1 77 ? -5.926 -6.406 60.354 1.00 59.19 77 GLN A CA 1
ATOM 556 C C . GLN A 1 77 ? -4.413 -6.485 60.551 1.00 59.19 77 GLN A C 1
ATOM 558 O O . GLN A 1 77 ? -3.716 -7.099 59.748 1.00 59.19 77 GLN A O 1
ATOM 563 N N . GLN A 1 78 ? -3.917 -5.783 61.568 1.00 52.44 78 GLN A N 1
ATOM 564 C CA . GLN A 1 78 ? -2.562 -5.963 62.073 1.00 52.44 78 GLN A CA 1
ATOM 565 C C . GLN A 1 78 ? -2.615 -7.099 63.100 1.00 52.44 78 GLN A C 1
ATOM 567 O O . GLN A 1 78 ? -3.253 -6.931 64.140 1.00 52.44 78 GLN A O 1
ATOM 572 N N . GLU A 1 79 ? -1.999 -8.236 62.777 1.00 43.50 79 GLU A N 1
ATOM 573 C CA . GLU A 1 79 ? -1.471 -9.174 63.781 1.00 43.50 79 GLU A CA 1
ATOM 574 C C . GLU A 1 79 ? -0.032 -8.785 64.133 1.00 43.50 79 GLU A C 1
ATOM 576 O O . GLU A 1 79 ? 0.694 -8.324 63.217 1.00 43.50 79 GLU A O 1
#

InterPro domains:
  IPR007359 Positive regulator of sigma(E), RseC/MucC [PTHR35867] (2-72)
  IPR059252 Positive regulator of sigma(E), RseC/MucC-like [PF04246] (1-65)

Secondary structure (DSSP, 8-state):
-HHHHHHHHHHHHHHHHHHHHHHHHH--HHHHHHHHHHHHHHHHHHHHHHHHHHHTSGGG----------GGG------

Foldseek 3Di:
DVLVCQLVVQLVCQLCVQLVVQCVVPVDNVSSNVRSVVRSVVSNVVSVVVSVVVVPDPPPDPPPPPPPDDPVPDDDDDD

Organism: Yersinia enterocolitica subsp. palearctica serotype O:3 (strain DSM 13030 / CIP 106945 / Y11) (NCBI:txid930944)

Radius of gyration: 24.53 Å; chains: 1; bounding box: 32×14×83 Å

Sequence (79 aa):
MRSAALVYLTPLVGLIAGGALFQALFITDAFTALGAILGAGFGFLLAKVIASKIEGQSDYQPTVLQISLPPAAIRIQQE

pLDDT: mean 80.11, std 16.51, range [43.5, 97.31]